Protein AF-A0A193QKG7-F1 (afdb_monomer_lite)

pLDDT: mean 79.26, std 17.66, range [42.41, 95.62]

Radius of gyration: 14.67 Å; chains: 1; bounding box: 27×42×38 Å

Secondary structure (DSSP, 8-state):
--------PPEE-BSSTTS--EE-STT-EE--HHHHHHHHHHTT-EE-------S----

Sequence (59 aa):
MMKIEKPPMTVVPFANANCNAWDFGNGNVVYDFLTADRIAKAQGKILAQHRHRRFSESH

Foldseek 3Di:
DPDPPPDPAAEFEQPDPVSQWTDPDPPDIGRDPVVVQVVQVVVS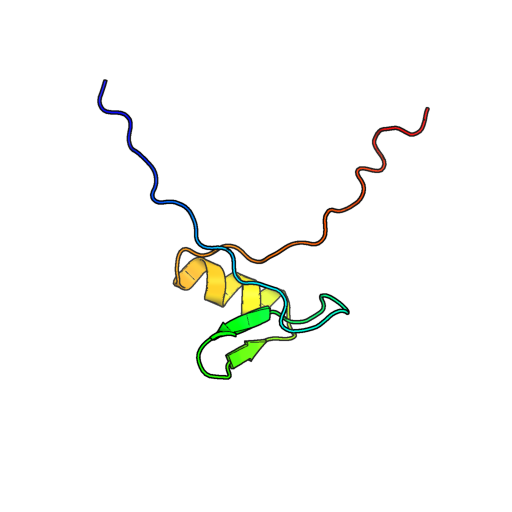HHYDDPPPPPPPPDD

Structure (mmCIF, N/CA/C/O backbone):
data_AF-A0A193QKG7-F1
#
_entry.id   AF-A0A193QKG7-F1
#
loop_
_atom_site.group_PDB
_atom_site.id
_atom_site.type_symbol
_atom_site.label_atom_id
_atom_site.label_alt_id
_atom_site.label_comp_id
_atom_site.label_asym_id
_atom_site.label_entity_id
_atom_site.label_seq_id
_atom_site.pdbx_PDB_ins_code
_atom_site.Cartn_x
_atom_site.Cartn_y
_atom_site.Cartn_z
_atom_site.occupancy
_atom_site.B_iso_or_equiv
_atom_site.auth_seq_id
_atom_site.auth_comp_id
_atom_site.auth_asym_id
_atom_site.auth_atom_id
_atom_site.pdbx_PDB_model_num
ATOM 1 N N . MET A 1 1 ? -3.010 19.393 31.837 1.00 4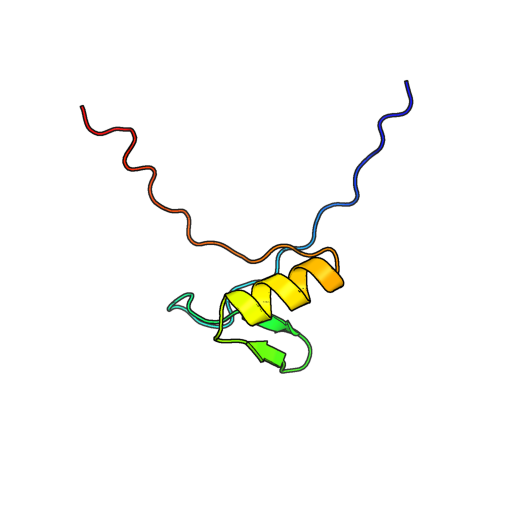7.50 1 MET A N 1
ATOM 2 C CA . MET A 1 1 ? -3.160 19.228 30.373 1.00 47.50 1 MET A CA 1
ATOM 3 C C . MET A 1 1 ? -2.798 17.797 30.022 1.00 47.50 1 MET A C 1
ATOM 5 O O . MET A 1 1 ? -1.626 17.453 30.085 1.00 47.50 1 MET A O 1
ATOM 9 N N . MET A 1 2 ? -3.782 16.945 29.736 1.00 43.53 2 MET A N 1
ATOM 10 C CA . MET A 1 2 ? -3.501 15.605 29.215 1.00 43.53 2 MET A CA 1
ATOM 11 C C . MET A 1 2 ? -3.036 15.768 27.766 1.00 43.53 2 MET A C 1
ATOM 13 O O . MET A 1 2 ? -3.788 16.264 26.929 1.00 43.53 2 MET A O 1
ATOM 17 N N . LYS A 1 3 ? -1.773 15.433 27.484 1.00 54.38 3 LYS A N 1
ATOM 18 C CA . LYS A 1 3 ? -1.285 15.326 26.109 1.00 54.38 3 LYS A CA 1
ATOM 19 C C . LYS A 1 3 ? -1.992 14.117 25.509 1.00 54.38 3 LYS A C 1
ATOM 21 O O . LYS A 1 3 ? -1.758 12.996 25.942 1.00 54.38 3 LYS A O 1
ATOM 26 N N . ILE A 1 4 ? -2.900 14.354 24.570 1.00 60.59 4 ILE A N 1
ATOM 27 C CA . ILE A 1 4 ? -3.465 13.288 23.748 1.00 60.59 4 ILE A CA 1
ATOM 28 C C . ILE A 1 4 ? -2.308 12.825 22.862 1.00 60.59 4 ILE A C 1
ATOM 30 O O . ILE A 1 4 ? -2.015 13.442 21.838 1.00 60.59 4 ILE A O 1
ATOM 34 N N . GLU A 1 5 ? -1.578 11.806 23.307 1.00 57.28 5 GLU A N 1
ATOM 35 C CA . GLU A 1 5 ? -0.604 11.111 22.476 1.00 57.28 5 GLU A CA 1
ATOM 36 C C . GLU A 1 5 ? -1.396 10.417 21.372 1.00 57.28 5 GLU A C 1
ATOM 38 O O . GLU A 1 5 ? -1.962 9.340 21.552 1.00 57.28 5 GLU A O 1
ATOM 43 N N . LYS A 1 6 ? -1.532 11.099 20.230 1.00 58.56 6 LYS A N 1
ATOM 44 C CA . LYS A 1 6 ? -2.083 10.485 19.029 1.00 58.56 6 LYS A CA 1
ATOM 45 C C . LYS A 1 6 ? -1.217 9.248 18.759 1.00 58.56 6 LYS A C 1
ATOM 47 O O . LYS A 1 6 ? 0.004 9.412 18.679 1.00 58.56 6 LYS A O 1
ATOM 52 N N . PRO A 1 7 ? -1.800 8.039 18.666 1.00 60.97 7 PRO A N 1
ATOM 53 C CA . PRO A 1 7 ? -1.013 6.837 18.449 1.00 60.97 7 PRO A CA 1
ATOM 54 C C . PRO A 1 7 ? -0.134 7.033 17.207 1.00 60.97 7 PRO A C 1
ATOM 56 O O . PRO A 1 7 ? -0.573 7.696 16.256 1.00 60.97 7 PRO A O 1
ATOM 59 N N . PRO A 1 8 ? 1.107 6.517 17.210 1.00 65.12 8 PRO A N 1
ATOM 60 C CA . PRO A 1 8 ? 2.006 6.669 16.077 1.00 65.12 8 PRO A CA 1
ATOM 61 C C . PRO A 1 8 ? 1.321 6.111 14.825 1.00 65.12 8 PRO A C 1
ATOM 63 O O . PRO A 1 8 ? 1.037 4.916 14.740 1.00 65.12 8 PRO A O 1
ATOM 66 N N . MET A 1 9 ? 1.002 6.991 13.868 1.00 76.19 9 MET A N 1
ATOM 67 C CA . MET A 1 9 ? 0.393 6.584 12.602 1.00 76.19 9 MET A CA 1
ATOM 68 C C . MET A 1 9 ? 1.349 5.623 11.899 1.00 76.19 9 MET A C 1
ATOM 70 O O . MET A 1 9 ? 2.484 5.979 11.584 1.00 76.19 9 MET A O 1
ATOM 74 N N . THR A 1 10 ? 0.894 4.392 11.676 1.00 88.44 10 THR A N 1
ATOM 75 C CA . THR A 1 10 ? 1.692 3.372 10.993 1.00 88.44 10 THR A CA 1
ATOM 76 C C . THR A 1 10 ? 1.817 3.733 9.515 1.00 88.44 10 THR A C 1
ATOM 78 O O . THR A 1 10 ? 0.822 4.060 8.865 1.00 88.44 10 THR A O 1
ATOM 81 N N . VAL A 1 11 ? 3.037 3.674 8.984 1.00 90.69 11 VAL A N 1
ATOM 82 C CA . VAL A 1 11 ? 3.316 3.945 7.570 1.00 90.69 11 VAL A CA 1
ATOM 83 C C . VAL A 1 11 ? 3.245 2.641 6.781 1.00 90.69 11 VAL A C 1
ATOM 85 O O . VAL A 1 11 ? 3.856 1.649 7.171 1.00 90.69 11 VAL A O 1
ATOM 88 N N . VAL A 1 12 ? 2.518 2.645 5.668 1.00 91.62 12 VAL A N 1
ATOM 89 C CA . VAL A 1 12 ? 2.489 1.548 4.695 1.00 91.62 12 VAL A CA 1
ATOM 90 C C . VAL A 1 12 ? 3.697 1.709 3.767 1.00 91.62 12 VAL A C 1
ATOM 92 O O . VAL A 1 12 ? 3.751 2.711 3.048 1.00 91.62 12 VAL A O 1
ATOM 95 N N . PRO A 1 13 ? 4.681 0.793 3.783 1.00 92.94 13 PRO A N 1
ATOM 96 C CA . PRO A 1 13 ? 5.881 0.916 2.964 1.00 92.94 13 PRO A CA 1
ATOM 97 C C . PRO A 1 13 ? 5.573 0.715 1.476 1.00 92.94 13 PRO A C 1
ATOM 99 O O . PRO A 1 13 ? 4.534 0.168 1.098 1.00 92.94 13 PRO A O 1
ATOM 102 N N . PHE A 1 14 ? 6.508 1.132 0.621 1.00 93.94 14 PHE A N 1
ATOM 103 C CA . PHE A 1 14 ? 6.468 0.747 -0.784 1.00 93.94 14 PHE A CA 1
ATOM 104 C C . PHE A 1 14 ? 6.738 -0.752 -0.935 1.00 93.94 14 PHE A C 1
ATOM 106 O O . PHE A 1 14 ? 7.624 -1.295 -0.280 1.00 93.94 14 PHE A O 1
ATOM 113 N N . ALA A 1 15 ? 6.007 -1.403 -1.836 1.00 93.62 15 ALA A N 1
ATOM 114 C CA . ALA A 1 15 ? 6.196 -2.815 -2.161 1.00 93.62 15 ALA A CA 1
ATOM 115 C C . ALA A 1 15 ? 7.347 -3.052 -3.156 1.00 93.62 15 ALA A C 1
ATOM 117 O O . ALA A 1 15 ? 7.737 -4.192 -3.396 1.00 93.62 15 ALA A O 1
ATOM 118 N N . ASN A 1 16 ? 7.871 -1.997 -3.789 1.00 89.56 16 ASN A N 1
ATOM 119 C CA . ASN A 1 16 ? 8.940 -2.100 -4.777 1.00 89.56 16 ASN A CA 1
ATOM 120 C C . ASN A 1 16 ? 9.859 -0.872 -4.784 1.00 89.56 16 ASN A C 1
ATOM 122 O O . ASN A 1 16 ? 9.524 0.187 -4.255 1.00 89.56 16 ASN A O 1
ATOM 126 N N . ALA A 1 17 ? 11.015 -1.022 -5.434 1.00 87.81 17 ALA A N 1
ATOM 127 C CA . ALA A 1 17 ? 12.025 0.028 -5.556 1.00 87.81 17 ALA A CA 1
ATOM 128 C C . ALA A 1 17 ? 11.579 1.219 -6.424 1.00 87.81 17 ALA A C 1
ATOM 130 O O . ALA A 1 17 ? 12.105 2.316 -6.270 1.00 87.81 17 ALA A O 1
ATOM 131 N N . ASN A 1 18 ? 10.603 1.013 -7.314 1.00 88.50 18 ASN A N 1
ATOM 132 C CA . ASN A 1 18 ? 10.052 2.067 -8.168 1.00 88.50 18 ASN A CA 1
ATOM 133 C C . ASN A 1 18 ? 9.019 2.934 -7.434 1.00 88.50 18 ASN A C 1
ATOM 135 O O . ASN A 1 18 ? 8.508 3.890 -8.015 1.00 88.50 18 ASN A O 1
ATOM 139 N N . CYS A 1 19 ? 8.696 2.598 -6.180 1.00 88.75 19 CYS A N 1
ATOM 140 C CA . CYS A 1 19 ? 7.787 3.340 -5.316 1.00 88.75 19 CYS A CA 1
ATOM 141 C C . CYS A 1 19 ? 6.411 3.609 -5.950 1.00 88.75 19 CYS A C 1
ATOM 143 O O . CYS A 1 19 ? 5.795 4.646 -5.708 1.00 88.75 19 CYS A O 1
ATOM 145 N N . ASN A 1 20 ? 5.926 2.674 -6.771 1.00 89.31 20 ASN A N 1
ATOM 146 C CA . ASN A 1 20 ? 4.629 2.765 -7.450 1.00 89.31 20 ASN A CA 1
ATOM 147 C C . ASN A 1 20 ? 3.613 1.732 -6.935 1.00 89.31 20 ASN A C 1
ATOM 149 O O . ASN A 1 20 ? 2.603 1.480 -7.585 1.00 89.31 20 ASN A O 1
ATOM 153 N N . ALA A 1 21 ? 3.901 1.109 -5.792 1.00 92.75 21 ALA A N 1
ATOM 154 C CA . ALA A 1 21 ? 3.006 0.180 -5.122 1.00 92.75 21 ALA A CA 1
ATOM 155 C C . ALA A 1 21 ? 3.240 0.185 -3.613 1.00 92.75 21 ALA A C 1
ATOM 157 O O . ALA A 1 21 ? 4.356 0.451 -3.168 1.00 92.75 21 ALA A O 1
ATOM 158 N N . TRP A 1 22 ? 2.217 -0.169 -2.840 1.00 95.62 22 TRP A N 1
ATOM 159 C CA . TRP A 1 22 ? 2.242 -0.210 -1.377 1.00 95.62 22 TRP A CA 1
ATOM 160 C C . TRP A 1 22 ? 1.920 -1.606 -0.860 1.00 95.62 22 TRP A C 1
ATOM 162 O O . TRP A 1 22 ? 0.989 -2.242 -1.355 1.00 95.62 22 TRP A O 1
ATOM 172 N N . ASP A 1 23 ? 2.681 -2.061 0.134 1.00 94.75 23 ASP A N 1
ATOM 173 C CA . ASP A 1 23 ? 2.495 -3.367 0.770 1.00 94.75 23 ASP A CA 1
ATOM 174 C C . ASP A 1 23 ? 1.722 -3.208 2.083 1.00 94.75 23 ASP A C 1
ATOM 176 O O . ASP A 1 23 ? 2.222 -2.652 3.064 1.00 94.75 23 ASP A O 1
ATOM 180 N N . PHE A 1 24 ? 0.485 -3.699 2.100 1.00 91.94 24 PHE A N 1
ATOM 181 C CA . PHE A 1 24 ? -0.379 -3.683 3.281 1.00 91.94 24 PHE A CA 1
ATOM 182 C C . PHE A 1 24 ? -0.167 -4.894 4.203 1.00 91.94 24 PHE A C 1
ATOM 184 O O . PHE A 1 24 ? -0.825 -4.981 5.245 1.00 91.94 24 PHE A O 1
ATOM 191 N N . GLY A 1 25 ? 0.752 -5.796 3.849 1.00 88.25 25 GLY A N 1
ATOM 192 C CA . GLY A 1 25 ? 0.996 -7.076 4.500 1.00 88.25 25 GLY A CA 1
ATOM 193 C C . GLY A 1 25 ? 0.148 -8.205 3.909 1.00 88.25 25 GLY A C 1
ATOM 194 O O . GLY A 1 25 ? -0.797 -7.982 3.151 1.00 88.25 25 GLY A O 1
ATOM 195 N N . ASN A 1 26 ? 0.475 -9.449 4.274 1.00 84.81 26 ASN A N 1
ATOM 196 C CA . ASN A 1 26 ? -0.246 -10.665 3.861 1.00 84.81 26 ASN A CA 1
ATOM 197 C C . ASN A 1 26 ? -0.345 -10.872 2.335 1.00 84.81 26 ASN A C 1
ATOM 199 O O . ASN A 1 26 ? -1.285 -11.502 1.858 1.00 84.81 26 ASN A O 1
ATOM 203 N N . GLY A 1 27 ? 0.603 -10.329 1.564 1.00 84.62 27 GLY A N 1
ATOM 204 C CA . GLY A 1 27 ? 0.595 -10.405 0.100 1.00 84.62 27 GLY A CA 1
ATOM 205 C C . GLY A 1 27 ? -0.333 -9.397 -0.589 1.00 84.62 27 GLY A C 1
ATOM 206 O O . GLY A 1 27 ? -0.450 -9.432 -1.812 1.00 84.62 27 GLY A O 1
ATOM 207 N N . ASN A 1 28 ? -0.969 -8.481 0.153 1.00 89.69 28 ASN A N 1
ATOM 208 C CA . ASN A 1 28 ? -1.789 -7.421 -0.431 1.00 89.69 28 ASN A CA 1
ATOM 209 C C . ASN A 1 28 ? -0.928 -6.234 -0.863 1.00 89.69 28 ASN A C 1
ATOM 211 O O . ASN A 1 28 ? -0.663 -5.311 -0.090 1.00 89.69 28 ASN A O 1
ATOM 215 N N . VAL A 1 29 ? -0.554 -6.251 -2.139 1.00 93.94 29 VAL A N 1
ATOM 216 C CA . VAL A 1 29 ? 0.144 -5.153 -2.805 1.00 93.94 29 VAL A CA 1
ATOM 217 C C . VAL A 1 29 ? -0.835 -4.366 -3.671 1.00 93.94 29 VAL A C 1
ATOM 219 O O . VAL A 1 29 ? -1.537 -4.934 -4.506 1.00 93.94 29 VAL A O 1
ATOM 222 N N . VAL A 1 30 ? -0.869 -3.046 -3.494 1.00 94.38 30 VAL A N 1
ATOM 223 C CA . VAL A 1 30 ? -1.751 -2.145 -4.250 1.00 94.38 30 VAL A CA 1
ATOM 224 C C . VAL A 1 30 ? -0.906 -1.183 -5.074 1.00 94.38 30 VAL A C 1
ATOM 226 O O . VAL A 1 30 ? -0.078 -0.470 -4.519 1.00 94.38 30 VAL A O 1
ATOM 229 N N . TYR A 1 31 ? -1.131 -1.149 -6.388 1.00 92.12 31 TYR A N 1
ATOM 230 C CA . TYR A 1 31 ? -0.414 -0.273 -7.329 1.00 92.12 31 TYR A CA 1
ATOM 231 C C . TYR A 1 31 ? -1.136 1.061 -7.583 1.00 92.12 31 TYR A C 1
ATOM 233 O O . TYR A 1 31 ? -0.527 2.032 -8.019 1.00 92.12 31 TYR A O 1
ATOM 241 N N . ASP A 1 32 ? -2.440 1.125 -7.307 1.00 92.06 32 ASP A N 1
ATOM 242 C CA . ASP A 1 32 ? -3.233 2.343 -7.467 1.00 92.06 32 ASP A CA 1
ATOM 243 C C . ASP A 1 32 ? -3.184 3.212 -6.203 1.00 92.06 32 ASP A C 1
ATOM 245 O O . ASP A 1 32 ? -3.571 2.774 -5.116 1.00 92.06 32 ASP A O 1
ATOM 249 N N . PHE A 1 33 ? -2.753 4.467 -6.353 1.00 89.25 33 PHE A N 1
ATOM 250 C CA . PHE A 1 33 ? -2.611 5.403 -5.236 1.00 89.25 33 PHE A CA 1
ATOM 251 C C . PHE A 1 33 ? -3.944 5.689 -4.536 1.00 89.25 33 PHE A C 1
ATOM 253 O O . PHE A 1 33 ? -3.990 5.708 -3.309 1.00 89.25 33 PHE A O 1
ATOM 260 N N . L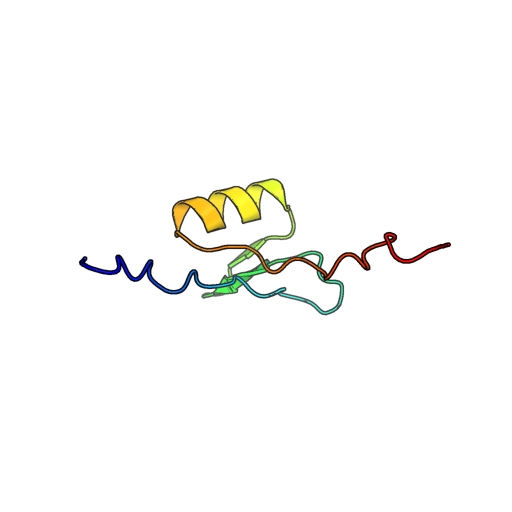EU A 1 34 ? -5.037 5.895 -5.282 1.00 91.75 34 LEU A N 1
ATOM 261 C CA . LEU A 1 34 ? -6.334 6.250 -4.688 1.00 91.75 34 LEU A CA 1
ATOM 262 C C . LEU A 1 34 ? -6.905 5.096 -3.860 1.00 91.75 34 LEU A C 1
ATOM 264 O O . LEU A 1 34 ? -7.441 5.302 -2.768 1.00 91.75 34 LEU A O 1
ATOM 268 N N . THR A 1 35 ? -6.763 3.874 -4.365 1.00 93.25 35 THR A N 1
ATOM 269 C CA . THR A 1 35 ? -7.146 2.651 -3.663 1.00 93.25 35 THR A CA 1
ATOM 270 C C . THR A 1 35 ? -6.279 2.448 -2.426 1.00 93.25 35 THR A C 1
ATOM 272 O O . THR A 1 35 ? -6.817 2.224 -1.341 1.00 93.25 35 THR A O 1
ATOM 275 N N . ALA A 1 36 ? -4.957 2.597 -2.550 1.00 92.44 36 ALA A N 1
ATOM 276 C CA . ALA A 1 36 ? -4.039 2.492 -1.423 1.00 92.44 36 ALA A CA 1
ATOM 277 C C . ALA A 1 36 ? -4.350 3.548 -0.343 1.00 92.44 36 ALA A C 1
ATOM 279 O O . ALA A 1 36 ? -4.423 3.216 0.837 1.00 92.44 36 ALA A O 1
ATOM 280 N N . ASP A 1 37 ? -4.618 4.799 -0.724 1.00 92.25 37 ASP A N 1
ATOM 281 C CA . ASP A 1 37 ? -4.920 5.890 0.210 1.00 92.25 37 ASP A CA 1
ATOM 282 C C . ASP A 1 37 ? -6.228 5.629 0.964 1.00 92.25 37 ASP A C 1
ATOM 284 O O . ASP A 1 37 ? -6.299 5.793 2.184 1.00 92.25 37 ASP A O 1
ATOM 288 N N . ARG A 1 38 ? -7.252 5.126 0.264 1.00 94.12 38 ARG A N 1
ATOM 289 C CA . ARG A 1 38 ? -8.521 4.731 0.884 1.00 94.12 38 ARG A CA 1
ATOM 290 C C . ARG A 1 38 ? -8.330 3.604 1.900 1.00 94.12 38 ARG A C 1
ATOM 292 O O . ARG A 1 38 ? -8.865 3.696 3.005 1.00 94.12 38 ARG A O 1
ATOM 299 N N . ILE A 1 39 ? -7.571 2.563 1.549 1.00 92.56 39 ILE A N 1
ATOM 300 C CA . ILE A 1 39 ? -7.296 1.429 2.446 1.00 92.56 39 ILE A CA 1
ATOM 301 C C . ILE A 1 39 ? -6.470 1.890 3.650 1.00 92.56 39 ILE A C 1
ATOM 303 O O . ILE A 1 39 ? -6.793 1.544 4.785 1.00 92.56 39 ILE A O 1
ATOM 307 N N . ALA A 1 40 ? -5.438 2.705 3.425 1.00 91.31 40 ALA A N 1
ATOM 308 C CA . ALA A 1 40 ? -4.600 3.238 4.490 1.00 91.31 40 ALA A CA 1
ATOM 309 C C . ALA A 1 40 ? -5.432 4.058 5.483 1.00 91.31 40 ALA A C 1
ATOM 311 O O . ALA A 1 40 ? -5.402 3.768 6.678 1.00 91.31 40 ALA A O 1
ATOM 312 N N . LYS A 1 41 ? -6.271 4.982 4.996 1.00 91.06 41 LYS A N 1
ATOM 313 C CA . LYS A 1 41 ? -7.187 5.772 5.834 1.00 91.06 41 LYS A CA 1
ATOM 314 C C . LYS A 1 41 ? -8.160 4.900 6.623 1.00 91.06 41 LYS A C 1
ATOM 316 O O . LYS A 1 41 ? -8.350 5.144 7.811 1.00 91.06 41 LYS A O 1
ATOM 321 N N . ALA A 1 42 ? -8.730 3.870 5.997 1.00 91.06 42 ALA A N 1
ATOM 322 C CA . ALA A 1 42 ? -9.622 2.928 6.673 1.00 91.06 42 ALA A CA 1
ATOM 323 C C . ALA A 1 42 ? -8.920 2.155 7.805 1.00 91.06 42 ALA A C 1
ATOM 325 O O . ALA A 1 42 ? -9.547 1.827 8.807 1.00 91.06 42 ALA A O 1
ATOM 326 N N . GLN A 1 43 ? -7.615 1.900 7.672 1.00 89.31 43 GLN A N 1
ATOM 327 C CA . GLN A 1 43 ? -6.791 1.231 8.684 1.00 89.31 43 GLN A CA 1
ATOM 328 C C . GLN A 1 43 ? -6.117 2.203 9.673 1.00 89.31 43 GLN A C 1
ATOM 330 O O . GLN A 1 43 ? -5.332 1.762 10.510 1.00 89.31 43 GLN A O 1
ATOM 335 N N . GLY A 1 44 ? -6.362 3.516 9.573 1.00 89.50 44 GLY A N 1
ATOM 336 C CA . GLY A 1 44 ? -5.665 4.526 10.382 1.00 89.50 44 GLY A CA 1
ATOM 337 C C . GLY A 1 44 ? -4.164 4.647 10.075 1.00 89.50 44 GLY A C 1
ATOM 338 O O . GLY A 1 44 ? -3.388 5.095 10.919 1.00 89.50 44 GLY A O 1
ATOM 339 N N . LYS A 1 45 ? -3.750 4.226 8.878 1.00 91.00 45 LYS A N 1
ATOM 340 C CA . LYS A 1 45 ? -2.375 4.251 8.372 1.00 91.00 45 LYS A CA 1
ATOM 341 C C . LYS A 1 45 ? -2.175 5.398 7.384 1.00 91.00 45 LYS A C 1
ATOM 343 O O . LYS A 1 45 ? -3.131 5.955 6.846 1.00 91.00 45 LYS A O 1
ATOM 348 N N . ILE A 1 46 ? -0.918 5.713 7.101 1.00 90.75 46 ILE A N 1
ATOM 349 C CA . ILE A 1 46 ? -0.528 6.638 6.031 1.00 90.75 46 ILE A CA 1
ATOM 350 C C . ILE A 1 46 ? 0.349 5.919 5.015 1.00 90.75 46 ILE A C 1
ATOM 352 O O . ILE A 1 46 ? 1.111 5.027 5.373 1.00 90.75 46 ILE A O 1
ATOM 356 N N . LEU A 1 47 ? 0.250 6.288 3.743 1.00 91.62 47 LEU A N 1
ATOM 357 C CA . LEU A 1 47 ? 1.123 5.730 2.715 1.00 91.62 47 LEU A CA 1
ATOM 358 C C . LEU A 1 47 ? 2.532 6.309 2.826 1.00 91.62 47 LEU A C 1
ATOM 360 O O . LEU A 1 47 ? 2.697 7.506 3.069 1.00 91.62 47 LEU A O 1
ATOM 364 N N . ALA A 1 48 ? 3.545 5.481 2.573 1.00 89.75 48 ALA A N 1
ATOM 365 C CA . ALA A 1 48 ? 4.862 5.984 2.226 1.00 89.75 48 ALA A CA 1
ATOM 366 C C . ALA A 1 48 ? 4.719 6.873 0.987 1.00 89.75 48 ALA A C 1
ATOM 368 O O . ALA A 1 48 ? 4.172 6.463 -0.037 1.00 89.75 48 ALA A O 1
ATOM 369 N N . GLN A 1 49 ? 5.179 8.110 1.100 1.00 83.12 49 GLN A N 1
ATOM 370 C CA . GLN A 1 49 ? 5.273 9.033 -0.019 1.00 83.12 49 GLN A CA 1
ATOM 371 C C . GLN A 1 49 ? 6.747 9.191 -0.353 1.00 83.12 49 GLN A C 1
ATOM 373 O O . GLN A 1 49 ? 7.591 9.250 0.547 1.00 83.12 49 GLN A O 1
ATOM 378 N N . HIS A 1 50 ? 7.076 9.277 -1.642 1.00 70.31 50 HIS A N 1
ATOM 379 C CA . HIS A 1 50 ? 8.409 9.722 -2.007 1.00 70.31 50 HIS A CA 1
ATOM 380 C C . HIS A 1 50 ? 8.606 11.097 -1.381 1.00 70.31 50 HIS A C 1
ATOM 382 O O . HIS A 1 50 ? 7.705 11.939 -1.428 1.00 70.31 50 HIS A O 1
ATOM 388 N N . ARG A 1 51 ? 9.788 11.338 -0.810 1.00 53.44 51 ARG A N 1
ATOM 389 C CA . ARG A 1 51 ? 10.229 12.694 -0.502 1.00 53.44 51 ARG A CA 1
ATOM 390 C C . ARG A 1 51 ? 10.218 13.438 -1.834 1.00 53.44 51 ARG A C 1
ATOM 392 O O . ARG A 1 51 ? 11.182 13.349 -2.589 1.00 53.44 51 ARG A O 1
ATOM 399 N N . HIS A 1 52 ? 9.114 14.113 -2.159 1.00 48.44 52 HIS A N 1
ATOM 400 C CA . HIS A 1 52 ? 9.109 15.116 -3.205 1.00 48.44 52 HIS A CA 1
ATOM 401 C C . HIS A 1 52 ? 10.221 16.057 -2.779 1.00 48.44 52 HIS A C 1
ATOM 403 O O . HIS A 1 52 ? 10.140 16.687 -1.720 1.00 48.44 52 HIS A O 1
ATOM 409 N N . ARG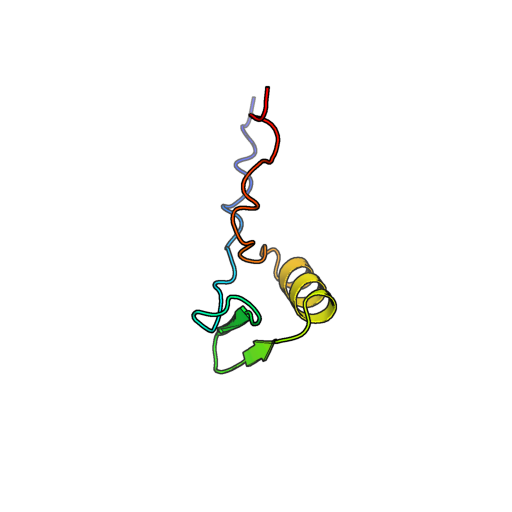 A 1 53 ? 11.323 16.050 -3.533 1.00 42.41 53 ARG A N 1
ATOM 410 C CA . ARG A 1 53 ? 12.348 17.076 -3.429 1.00 42.41 53 ARG A CA 1
ATOM 411 C C . ARG A 1 53 ? 11.560 18.377 -3.426 1.00 42.41 53 ARG A C 1
ATOM 413 O O . ARG A 1 53 ? 10.868 18.664 -4.402 1.00 42.41 53 ARG A O 1
ATOM 420 N N . ARG A 1 54 ? 11.546 19.089 -2.295 1.00 50.28 54 ARG A N 1
ATOM 421 C CA . ARG A 1 54 ? 11.000 20.439 -2.257 1.00 50.28 54 ARG A CA 1
ATOM 422 C C . ARG A 1 54 ? 11.797 21.188 -3.316 1.00 50.28 54 ARG A C 1
ATOM 424 O O . ARG A 1 54 ? 12.954 21.513 -3.086 1.00 50.28 54 ARG A O 1
ATOM 431 N N . PHE A 1 55 ? 11.203 21.444 -4.474 1.00 48.25 55 PHE A N 1
ATOM 432 C CA . PHE A 1 55 ? 11.662 22.489 -5.383 1.00 48.25 55 PHE A CA 1
ATOM 433 C C . PHE A 1 55 ? 11.331 23.854 -4.746 1.00 48.25 55 PHE A C 1
ATOM 435 O O . PHE A 1 55 ? 10.667 24.682 -5.347 1.00 48.25 55 PHE A O 1
ATOM 442 N N . SER A 1 56 ? 11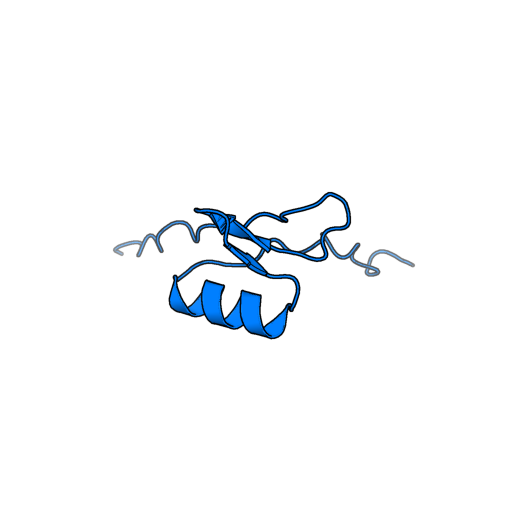.711 24.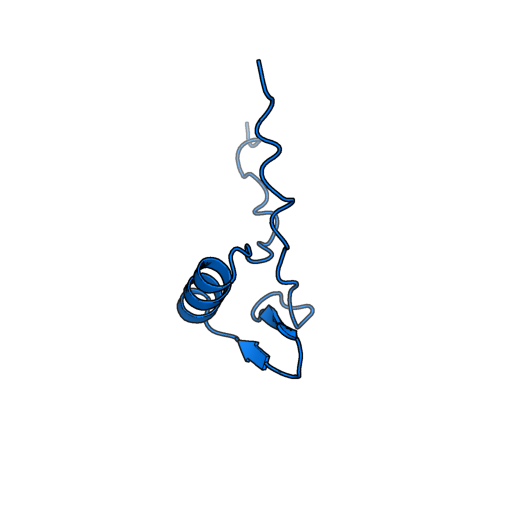059 -3.479 1.00 52.59 56 SER A N 1
ATOM 443 C CA . SER A 1 56 ? 11.555 25.329 -2.761 1.00 52.59 56 SER A CA 1
ATOM 444 C C . SER A 1 56 ? 12.898 25.874 -2.272 1.00 52.59 56 SER A C 1
ATOM 446 O O . SER A 1 56 ? 12.918 26.729 -1.397 1.00 52.59 56 SER A O 1
ATOM 448 N N . GLU A 1 57 ? 14.010 25.368 -2.806 1.00 50.09 57 GLU A N 1
ATOM 449 C CA . GLU A 1 57 ? 15.354 25.925 -2.603 1.00 50.09 57 GLU A CA 1
ATOM 450 C C . GLU A 1 57 ? 16.031 26.139 -3.964 1.00 50.09 57 GLU A C 1
ATOM 452 O O . GLU A 1 57 ? 17.175 25.758 -4.195 1.00 50.09 57 GLU A O 1
ATOM 457 N N . SER A 1 58 ? 15.290 26.684 -4.927 1.00 49.94 58 SER A N 1
ATOM 458 C CA . SER A 1 58 ? 15.871 27.200 -6.165 1.00 49.94 58 SER A CA 1
ATOM 459 C C . SER A 1 58 ? 15.593 28.694 -6.232 1.00 49.94 58 SER A C 1
ATOM 461 O O . SER A 1 58 ? 14.506 29.079 -6.639 1.00 49.94 58 SER A O 1
ATOM 463 N N . HIS A 1 59 ? 16.618 29.431 -5.787 1.00 52.12 59 HIS A N 1
ATOM 464 C CA . HIS A 1 59 ? 16.936 30.853 -5.963 1.00 52.12 59 HIS A CA 1
ATOM 465 C C . HIS A 1 59 ? 15.908 31.912 -5.554 1.00 52.12 59 HIS A C 1
ATOM 467 O O . HIS A 1 59 ? 14.864 32.047 -6.224 1.00 52.12 59 HIS A O 1
#

Organism: Sodalis glossinidius (strain morsitans) (NCBI:txid343509)